Protein AF-A0AAQ0U312-F1 (afdb_monomer_lite)

Sequence (100 aa):
SIIDDGNAVLSVVDVDLLARSILELSIEHQFRYGSTLHVNDPAPRTVIDLLEHHARETNWTVPQSSIPRADAVKAAAQLGLDMHKIDMISLDHWFRSRLY

pLDDT: mean 90.85, std 7.68, range [46.84, 97.69]

Radius of gyration: 16.88 Å; chains: 1; bounding box: 44×30×43 Å

Foldseek 3Di:
DAEPLQQAWAFAADPVQVVVVVVVVVPDPDDDPPDDADAGDQDIDGRNVVVVVVCVVPVDDDDPDYDYLVVVQVVCVVVVHDPVVSCNRHHHHDDRHPPD

Structure (mmCIF, N/CA/C/O backbone):
data_AF-A0AAQ0U312-F1
#
_entry.id   AF-A0AAQ0U312-F1
#
loop_
_atom_site.group_PDB
_atom_site.id
_atom_site.type_symbol
_atom_site.label_atom_id
_atom_site.label_alt_id
_atom_site.label_comp_id
_atom_site.label_asym_id
_atom_site.label_entity_id
_atom_site.label_seq_id
_atom_site.pdbx_PDB_ins_code
_atom_site.Cartn_x
_atom_site.Cartn_y
_atom_site.Cartn_z
_atom_site.occupancy
_atom_site.B_iso_or_equiv
_atom_site.auth_seq_id
_atom_site.auth_comp_id
_atom_site.auth_asym_id
_atom_site.auth_atom_id
_atom_site.pdbx_PDB_model_num
ATOM 1 N N . SER A 1 1 ? 12.601 -2.503 -9.731 1.00 89.75 1 SER A N 1
ATOM 2 C CA . SER A 1 1 ? 11.884 -1.351 -10.298 1.00 89.75 1 SER A CA 1
ATOM 3 C C . SER A 1 1 ? 10.632 -1.094 -9.497 1.00 89.75 1 SER A C 1
ATOM 5 O O . SER A 1 1 ? 10.138 -2.029 -8.875 1.00 89.75 1 SER A O 1
ATOM 7 N N . ILE A 1 2 ? 10.152 0.140 -9.498 1.00 95.00 2 ILE A N 1
ATOM 8 C CA . ILE A 1 2 ? 8.878 0.542 -8.901 1.00 95.00 2 ILE A CA 1
ATOM 9 C C . ILE A 1 2 ? 7.777 0.362 -9.950 1.00 95.00 2 ILE A C 1
ATOM 11 O O . ILE A 1 2 ? 8.039 0.509 -11.139 1.00 95.00 2 ILE A O 1
ATOM 15 N N . ILE A 1 3 ? 6.573 -0.020 -9.533 1.00 96.31 3 ILE A N 1
ATOM 16 C CA . ILE A 1 3 ? 5.429 -0.161 -10.440 1.00 96.31 3 ILE A CA 1
ATOM 17 C C . ILE A 1 3 ? 4.768 1.205 -10.605 1.00 96.31 3 ILE A C 1
ATOM 19 O O . ILE A 1 3 ? 4.439 1.820 -9.595 1.00 96.31 3 ILE A O 1
ATOM 23 N N . ASP A 1 4 ? 4.570 1.654 -11.846 1.00 96.94 4 ASP A N 1
ATOM 24 C CA . ASP A 1 4 ? 3.886 2.911 -12.190 1.00 96.94 4 ASP A CA 1
ATOM 25 C C . ASP A 1 4 ? 4.361 4.106 -11.334 1.00 96.94 4 ASP A C 1
ATOM 27 O O . ASP A 1 4 ? 3.556 4.842 -10.765 1.00 96.94 4 ASP A O 1
ATOM 31 N N . ASP A 1 5 ? 5.683 4.239 -11.172 1.00 96.81 5 ASP A N 1
ATOM 32 C CA . ASP A 1 5 ? 6.371 5.253 -10.347 1.00 96.81 5 ASP A CA 1
ATOM 33 C C . ASP A 1 5 ? 5.983 5.266 -8.856 1.00 96.81 5 ASP A C 1
ATOM 35 O O . ASP A 1 5 ? 6.392 6.147 -8.109 1.00 96.81 5 ASP A O 1
ATOM 39 N N . GLY A 1 6 ? 5.237 4.264 -8.389 1.00 96.44 6 GLY A N 1
ATOM 40 C CA . GLY A 1 6 ? 4.772 4.174 -7.008 1.00 96.44 6 GLY A CA 1
ATOM 41 C C . GLY A 1 6 ? 3.593 5.100 -6.729 1.00 96.44 6 GLY A C 1
ATOM 42 O O . GLY A 1 6 ? 3.377 5.470 -5.579 1.00 96.44 6 GLY A O 1
ATOM 43 N N . ASN A 1 7 ? 2.831 5.457 -7.767 1.00 97.31 7 ASN A N 1
ATOM 44 C CA . ASN A 1 7 ? 1.720 6.407 -7.687 1.00 97.31 7 ASN A CA 1
ATOM 45 C C . ASN A 1 7 ? 0.485 5.882 -6.939 1.00 97.31 7 ASN A C 1
ATOM 47 O O . ASN A 1 7 ? -0.377 6.678 -6.574 1.00 97.31 7 ASN A O 1
ATOM 51 N N . ALA A 1 8 ? 0.382 4.567 -6.718 1.00 97.69 8 ALA A N 1
ATOM 52 C CA . ALA A 1 8 ? -0.739 3.974 -5.997 1.00 97.69 8 ALA A CA 1
ATOM 53 C C . ALA A 1 8 ? -0.845 4.548 -4.576 1.00 97.69 8 ALA A C 1
ATOM 55 O O . ALA A 1 8 ? 0.148 4.613 -3.845 1.00 97.69 8 ALA A O 1
ATOM 56 N N . VAL A 1 9 ? -2.053 4.949 -4.186 1.00 97.06 9 VAL A N 1
ATOM 57 C CA . VAL A 1 9 ? -2.341 5.600 -2.905 1.00 97.06 9 VAL A CA 1
ATOM 58 C C . VAL A 1 9 ? -2.826 4.574 -1.883 1.00 97.06 9 VAL A C 1
ATOM 60 O O . VAL A 1 9 ? -3.804 3.864 -2.117 1.00 97.06 9 VAL A O 1
ATOM 63 N N . LEU A 1 10 ? -2.170 4.525 -0.722 1.00 95.94 10 LEU A N 1
ATOM 64 C CA . LEU A 1 10 ? -2.422 3.552 0.337 1.00 95.94 10 LEU A CA 1
ATOM 65 C C . LEU A 1 10 ? -2.827 4.222 1.653 1.00 95.94 10 LEU A C 1
ATOM 67 O O . LEU A 1 10 ? -2.211 5.189 2.115 1.00 95.94 10 LEU A O 1
ATOM 71 N N . SER A 1 11 ? -3.828 3.638 2.307 1.00 94.62 11 SER A N 1
ATOM 72 C CA . SER A 1 11 ? -4.038 3.835 3.739 1.00 94.62 11 SER A CA 1
ATOM 73 C C . SER A 1 11 ? -2.986 3.051 4.516 1.00 94.62 11 SER A C 1
ATOM 75 O O . SER A 1 11 ? -2.805 1.853 4.314 1.00 94.62 11 SER A O 1
ATOM 77 N N . VAL A 1 12 ? -2.329 3.721 5.453 1.00 93.00 12 VAL A N 1
ATOM 78 C CA . VAL A 1 12 ? -1.368 3.114 6.378 1.00 93.00 12 VAL A CA 1
ATOM 79 C C . VAL A 1 12 ? -1.831 3.336 7.800 1.00 93.00 12 VAL A C 1
ATOM 81 O O . VAL A 1 12 ? -2.570 4.276 8.069 1.00 93.00 12 VAL A O 1
ATOM 84 N N . VAL A 1 13 ? -1.419 2.478 8.719 1.00 92.94 13 VAL A N 1
ATOM 85 C CA . VAL A 1 13 ? -1.749 2.621 10.133 1.00 92.94 13 VAL A CA 1
ATOM 86 C C . VAL A 1 13 ? -0.508 2.310 10.945 1.00 92.94 13 VAL A C 1
ATOM 88 O O . VAL A 1 13 ? 0.211 1.355 10.651 1.00 92.94 13 VAL A O 1
ATOM 91 N N . ASP A 1 14 ? -0.244 3.141 11.942 1.00 90.62 14 ASP A N 1
ATOM 92 C CA . ASP A 1 14 ? 0.746 2.819 12.955 1.00 90.62 14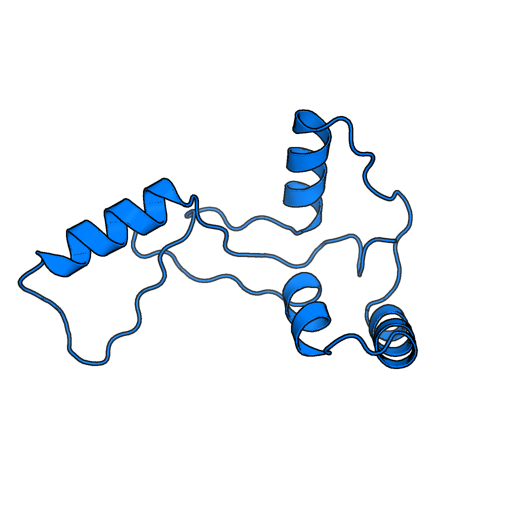 ASP A CA 1
ATOM 93 C C . ASP A 1 14 ? 0.228 1.676 13.846 1.00 90.62 14 ASP A C 1
ATOM 95 O O . ASP A 1 14 ? -0.964 1.602 14.158 1.00 90.62 14 ASP A O 1
ATOM 99 N N . VAL A 1 15 ? 1.110 0.758 14.243 1.00 92.31 15 VAL A N 1
ATOM 100 C CA . VAL A 1 15 ? 0.705 -0.437 15.001 1.00 92.31 15 VAL A CA 1
ATOM 101 C C . VAL A 1 15 ? 0.186 -0.065 16.393 1.00 92.31 15 VAL A C 1
ATOM 103 O O . VAL A 1 15 ? -0.781 -0.676 16.859 1.00 92.31 15 VAL A O 1
ATOM 106 N N . ASP A 1 16 ? 0.748 0.964 17.032 1.00 92.75 16 ASP A N 1
ATOM 107 C CA . ASP A 1 16 ? 0.279 1.429 18.338 1.00 92.75 16 ASP A CA 1
ATOM 108 C C . ASP A 1 16 ? -1.084 2.113 18.213 1.00 92.75 16 ASP A C 1
ATOM 110 O O . ASP A 1 16 ? -1.963 1.902 19.053 1.00 92.75 16 ASP A O 1
ATOM 114 N N . LEU A 1 17 ? -1.294 2.897 17.149 1.00 90.00 17 LEU A N 1
ATOM 115 C CA . LEU A 1 17 ? -2.602 3.480 16.841 1.00 90.00 17 LEU A CA 1
ATOM 116 C C . LEU A 1 17 ? -3.662 2.391 16.641 1.00 90.00 17 LEU A C 1
ATOM 118 O O . LEU A 1 17 ? -4.734 2.465 17.242 1.00 90.00 17 LEU A O 1
ATOM 122 N N . LEU A 1 18 ? -3.352 1.354 15.858 1.00 91.88 18 LEU A N 1
ATOM 123 C CA . LEU A 1 18 ? -4.255 0.223 15.653 1.00 91.88 18 LEU A CA 1
ATOM 124 C C . LEU A 1 18 ? -4.607 -0.463 16.982 1.00 91.88 18 LEU A C 1
ATOM 126 O O . LEU A 1 18 ? -5.782 -0.715 17.252 1.00 91.88 18 LEU A O 1
ATOM 130 N N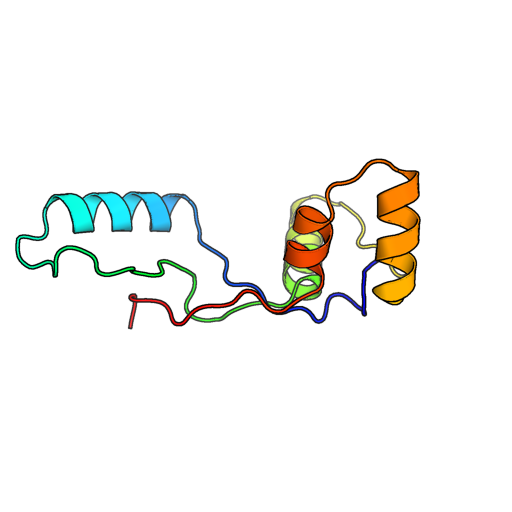 . ALA A 1 19 ? -3.610 -0.728 17.831 1.00 93.19 19 ALA A N 1
ATOM 131 C CA . ALA A 1 19 ? -3.822 -1.355 19.133 1.00 93.19 19 ALA A CA 1
ATOM 132 C C . ALA A 1 19 ? -4.721 -0.505 20.049 1.00 93.19 19 ALA A C 1
ATOM 134 O O . ALA A 1 19 ? -5.639 -1.034 20.681 1.00 93.19 19 ALA A O 1
ATOM 135 N N . ARG A 1 20 ? -4.503 0.816 20.086 1.00 91.62 20 ARG A N 1
ATOM 136 C CA . ARG A 1 20 ? -5.338 1.752 20.856 1.00 91.62 20 ARG A CA 1
ATOM 137 C C . ARG A 1 20 ? -6.773 1.781 20.346 1.00 91.62 20 ARG A C 1
ATOM 139 O O . ARG A 1 20 ? -7.690 1.662 21.151 1.00 91.62 20 ARG A O 1
ATOM 146 N N . SER A 1 21 ? -6.978 1.848 19.032 1.00 89.56 21 SER A N 1
ATOM 147 C CA . SER A 1 21 ? -8.325 1.839 18.455 1.00 89.56 21 SER A CA 1
ATOM 148 C C . SER A 1 21 ? -9.069 0.526 18.717 1.00 89.56 21 SER A C 1
ATOM 150 O O . SER A 1 21 ? -10.269 0.551 18.972 1.00 89.56 21 SER A O 1
ATOM 152 N N . ILE A 1 22 ? -8.381 -0.623 18.711 1.00 90.00 22 ILE A N 1
ATOM 153 C CA . ILE A 1 22 ? -8.981 -1.910 19.104 1.00 90.00 22 ILE A CA 1
ATOM 154 C C . ILE A 1 22 ? -9.418 -1.881 20.575 1.00 90.00 22 ILE A C 1
ATOM 156 O O . ILE A 1 22 ? -10.522 -2.326 20.895 1.00 90.00 22 ILE A O 1
ATOM 160 N N . LEU A 1 23 ? -8.579 -1.346 21.468 1.00 91.56 23 LEU A N 1
ATOM 161 C CA . LEU A 1 23 ? -8.916 -1.212 22.885 1.00 91.56 23 LEU A CA 1
ATOM 162 C C . LEU A 1 23 ? -10.135 -0.303 23.086 1.00 91.56 23 LEU A C 1
ATOM 164 O O . LEU A 1 23 ? -11.078 -0.706 23.763 1.00 91.56 23 LEU A O 1
ATOM 168 N N . GLU A 1 24 ? -10.144 0.880 22.474 1.00 88.31 24 GLU A N 1
ATOM 169 C CA . GLU A 1 24 ? -11.271 1.822 22.525 1.00 88.31 24 GLU A CA 1
ATOM 170 C C . GLU A 1 24 ? -12.570 1.172 22.031 1.00 88.31 24 GLU A C 1
ATOM 172 O O . GLU A 1 24 ? -13.593 1.237 22.711 1.00 88.31 24 GLU A O 1
ATOM 177 N N . LEU A 1 25 ? -12.514 0.452 20.906 1.00 86.19 25 LEU A N 1
ATOM 178 C CA . LEU A 1 25 ? -13.656 -0.288 20.365 1.00 86.19 25 LEU A CA 1
ATOM 179 C C . LEU A 1 25 ? -14.168 -1.380 21.305 1.00 86.19 25 LEU A C 1
ATOM 181 O O . LEU A 1 25 ? -15.369 -1.635 21.352 1.00 86.19 25 LEU A O 1
ATOM 185 N N . SER A 1 26 ? -13.277 -2.037 22.048 1.00 88.06 26 SER A N 1
ATOM 186 C CA . SER A 1 26 ? -13.661 -3.124 22.955 1.00 88.06 26 SER A CA 1
ATOM 187 C C . SER A 1 26 ? -14.463 -2.650 24.172 1.00 88.06 26 SER A C 1
ATOM 189 O O . SER A 1 26 ? -15.201 -3.441 24.761 1.00 88.06 26 SER A O 1
ATOM 191 N N . ILE A 1 27 ? -14.338 -1.369 24.538 1.00 89.44 27 ILE A N 1
ATOM 192 C CA . ILE A 1 27 ? -15.037 -0.758 25.678 1.00 89.44 27 ILE A CA 1
ATOM 193 C C . ILE A 1 27 ? -16.180 0.173 25.252 1.00 89.44 27 ILE A C 1
ATOM 195 O O . ILE A 1 27 ? -16.984 0.583 26.089 1.00 89.44 27 ILE A O 1
ATOM 199 N N . GLU A 1 28 ? -16.281 0.506 23.964 1.00 82.62 28 GLU A N 1
ATOM 200 C CA . GLU A 1 28 ? -17.332 1.365 23.426 1.00 82.62 28 GLU A CA 1
ATOM 201 C C . GLU A 1 28 ? -18.694 0.645 23.469 1.00 82.62 28 GLU A C 1
ATOM 203 O O . GLU A 1 28 ? -18.918 -0.383 22.834 1.00 82.62 28 GLU A O 1
ATOM 208 N N . HIS A 1 29 ? -19.644 1.188 24.234 1.00 68.38 29 HIS A N 1
ATOM 209 C CA . HIS A 1 29 ? -20.965 0.570 24.421 1.00 68.38 29 HIS A CA 1
ATOM 210 C C . HIS A 1 29 ? -21.959 0.855 23.286 1.00 68.38 29 HIS A C 1
ATOM 212 O O . HIS A 1 29 ? -23.056 0.295 23.273 1.00 68.38 29 HIS A O 1
ATOM 218 N N . GLN A 1 30 ? -21.603 1.724 22.337 1.00 74.50 30 GLN A N 1
ATOM 219 C CA . GLN A 1 30 ? -22.455 2.108 21.215 1.00 74.50 30 GLN A CA 1
ATOM 220 C C . GLN A 1 30 ? -21.775 1.762 19.894 1.00 74.50 30 GLN A C 1
ATOM 222 O O . GLN A 1 30 ? -21.069 2.574 19.308 1.00 74.50 30 GLN A O 1
ATOM 227 N N . PHE A 1 31 ? -22.030 0.554 19.398 1.00 74.69 31 PHE A N 1
ATOM 228 C CA . PHE A 1 31 ? -21.606 0.146 18.065 1.00 74.69 31 PHE A CA 1
ATOM 229 C C . PHE A 1 31 ? -22.781 -0.414 17.271 1.00 74.69 31 PHE A C 1
ATOM 231 O O . PHE A 1 31 ? -23.706 -1.034 17.803 1.00 74.69 31 PHE A O 1
ATOM 238 N N . ARG A 1 32 ? -22.745 -0.194 15.957 1.00 79.25 32 ARG A N 1
ATOM 239 C CA . ARG A 1 32 ? -23.710 -0.783 15.036 1.00 79.25 32 ARG A CA 1
ATOM 240 C C . ARG A 1 32 ? -23.204 -2.162 14.628 1.00 79.25 32 ARG A C 1
ATOM 242 O O . ARG A 1 32 ? -22.240 -2.272 13.880 1.00 79.25 32 ARG A O 1
ATOM 249 N N . TYR A 1 33 ? -23.860 -3.221 15.097 1.00 79.19 33 TYR A N 1
ATOM 250 C CA . TYR A 1 33 ? -23.527 -4.585 14.676 1.00 79.19 33 TYR A CA 1
ATOM 251 C C . TYR A 1 33 ? -23.492 -4.699 13.145 1.00 79.19 33 TYR A C 1
ATOM 253 O O . TYR A 1 33 ? -24.394 -4.225 12.452 1.00 79.19 33 TYR A O 1
ATOM 261 N N . GLY A 1 34 ? -22.428 -5.319 12.633 1.00 83.06 34 GLY A N 1
ATOM 262 C CA . GLY A 1 34 ? -22.196 -5.488 11.199 1.00 83.06 34 GLY A CA 1
ATOM 263 C C . GLY A 1 34 ? -21.611 -4.269 10.475 1.00 83.06 34 GLY A C 1
ATOM 264 O O . GLY A 1 34 ? -21.466 -4.330 9.259 1.00 83.06 34 GLY A O 1
ATOM 265 N N . SER A 1 35 ? -21.269 -3.172 11.164 1.00 84.94 35 SER A N 1
ATOM 266 C CA . SER A 1 35 ? -20.551 -2.059 10.528 1.00 84.94 35 SER A CA 1
ATOM 267 C C . SER A 1 35 ? -19.061 -2.354 10.367 1.00 84.94 35 SER A C 1
ATOM 269 O O . SER A 1 35 ? -18.430 -2.877 11.285 1.00 84.94 35 SER A O 1
ATOM 271 N N . THR A 1 36 ? -18.486 -1.928 9.245 1.00 86.56 36 THR A N 1
ATOM 272 C CA . THR A 1 36 ? -17.035 -1.893 9.031 1.00 86.56 36 THR A CA 1
ATOM 273 C C . THR A 1 36 ? -16.498 -0.517 9.401 1.00 86.56 36 THR A C 1
ATOM 275 O O . THR A 1 36 ? -17.086 0.501 9.039 1.00 86.56 36 THR A O 1
ATOM 278 N N . LEU A 1 37 ? -15.373 -0.493 10.113 1.00 86.44 37 LEU A N 1
ATOM 279 C CA . LEU A 1 37 ? -14.660 0.723 10.481 1.00 86.44 37 LEU A CA 1
ATOM 280 C C . LEU A 1 37 ? -13.238 0.647 9.934 1.00 86.44 37 LEU A C 1
ATOM 282 O O . LEU A 1 37 ? -12.570 -0.374 10.092 1.00 86.44 37 LEU A O 1
ATOM 286 N N . HIS A 1 38 ? -12.782 1.732 9.316 1.00 89.81 38 HIS A N 1
ATOM 287 C CA . HIS A 1 38 ? -11.415 1.856 8.827 1.00 89.81 38 HIS A CA 1
ATOM 288 C C . HIS A 1 38 ? -10.593 2.680 9.820 1.00 89.81 38 HIS A C 1
ATOM 290 O O . HIS A 1 38 ? -10.930 3.826 10.125 1.00 89.81 38 HIS A O 1
ATOM 296 N N . VAL A 1 39 ? -9.534 2.064 10.344 1.00 90.69 39 VAL A N 1
ATOM 297 C CA . VAL A 1 39 ? -8.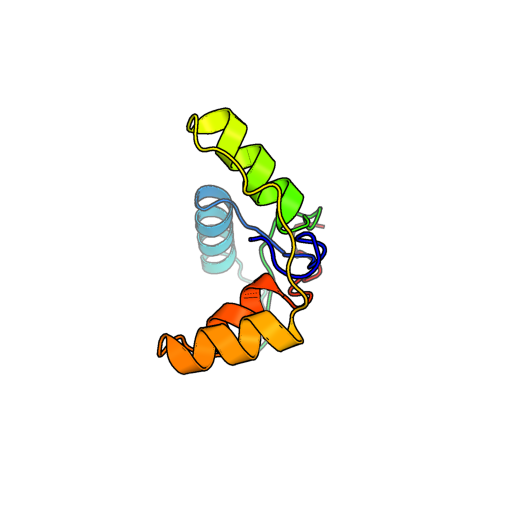545 2.707 11.212 1.00 90.69 39 VAL A CA 1
ATOM 298 C C . VAL A 1 39 ? -7.261 2.847 10.407 1.00 90.69 39 VAL A C 1
ATOM 300 O O . VAL A 1 39 ? -6.608 1.855 10.091 1.00 90.69 39 VAL A O 1
ATOM 303 N N . ASN A 1 40 ? -6.929 4.081 10.049 1.00 91.88 40 ASN A N 1
ATOM 304 C CA . ASN A 1 40 ? -5.733 4.433 9.295 1.00 91.88 40 ASN A CA 1
ATOM 305 C C . ASN A 1 40 ? -5.342 5.890 9.555 1.00 91.88 40 ASN A C 1
ATOM 307 O O . ASN A 1 40 ? -6.159 6.682 10.031 1.00 91.88 40 ASN A O 1
ATOM 311 N N . ASP A 1 41 ? -4.108 6.241 9.209 1.00 89.12 41 ASP A N 1
ATOM 312 C CA . ASP A 1 41 ? -3.645 7.620 9.101 1.00 89.12 41 ASP A CA 1
ATOM 313 C C . ASP A 1 41 ? -4.629 8.419 8.220 1.00 89.12 41 ASP A C 1
ATOM 315 O O . ASP A 1 41 ? -5.062 7.909 7.174 1.00 89.12 41 ASP A O 1
ATOM 319 N N . PRO A 1 42 ? -5.052 9.624 8.649 1.00 85.19 42 PRO A N 1
ATOM 320 C CA . PRO A 1 42 ? -5.992 10.453 7.899 1.00 85.19 42 PRO A CA 1
ATOM 321 C C . PRO A 1 42 ? -5.470 10.893 6.529 1.00 85.19 42 PRO A C 1
ATOM 323 O O . PRO A 1 42 ? -6.279 11.122 5.629 1.00 85.19 42 PRO A O 1
ATOM 326 N N . ALA A 1 43 ? -4.154 11.026 6.368 1.00 90.00 43 ALA A N 1
ATOM 327 C CA . ALA A 1 43 ? -3.531 11.386 5.108 1.00 90.00 43 ALA A CA 1
ATOM 328 C C . ALA A 1 43 ? -3.017 10.107 4.428 1.00 90.00 43 ALA A C 1
ATOM 330 O O . ALA A 1 43 ? -1.986 9.563 4.838 1.00 90.00 43 ALA A O 1
ATOM 331 N N . PRO A 1 44 ? -3.711 9.589 3.397 1.00 92.44 44 PRO A N 1
ATOM 332 C CA . PRO A 1 44 ? -3.182 8.461 2.651 1.00 92.44 44 PRO A CA 1
ATOM 333 C C . PRO A 1 44 ? -1.897 8.880 1.926 1.00 92.44 44 PRO A C 1
ATOM 335 O O . PRO A 1 44 ? -1.713 10.048 1.576 1.00 92.44 44 PRO A O 1
ATOM 338 N N . ARG A 1 45 ? -0.997 7.921 1.720 1.00 95.12 45 ARG A N 1
ATOM 339 C CA . ARG A 1 45 ? 0.337 8.159 1.153 1.00 95.12 45 ARG A CA 1
ATOM 340 C C . ARG A 1 45 ? 0.532 7.333 -0.103 1.00 95.12 45 ARG A C 1
ATOM 342 O O . ARG A 1 45 ? -0.029 6.245 -0.211 1.00 95.12 45 ARG A O 1
ATOM 349 N N . THR A 1 46 ? 1.328 7.829 -1.041 1.00 97.12 46 THR A N 1
ATOM 350 C CA . THR A 1 46 ? 1.698 7.028 -2.211 1.00 97.12 46 THR A CA 1
ATOM 351 C C . THR A 1 46 ? 2.699 5.938 -1.823 1.00 97.12 46 THR A C 1
ATOM 353 O O . THR A 1 46 ? 3.390 6.041 -0.804 1.00 97.12 46 THR A O 1
ATOM 356 N N . VAL A 1 47 ? 2.816 4.883 -2.630 1.00 96.44 47 VAL A N 1
ATOM 357 C CA . VAL A 1 47 ? 3.847 3.851 -2.431 1.00 96.44 47 VAL A CA 1
ATOM 358 C C . VAL A 1 47 ? 5.248 4.464 -2.459 1.00 96.44 47 VAL A C 1
ATOM 360 O O . VAL A 1 47 ? 6.085 4.083 -1.639 1.00 96.44 47 VAL A O 1
ATOM 363 N N . ILE A 1 48 ? 5.511 5.426 -3.350 1.00 96.75 48 ILE A N 1
ATOM 364 C CA . ILE A 1 48 ? 6.822 6.082 -3.415 1.00 96.75 48 ILE A CA 1
ATOM 365 C C . ILE A 1 48 ? 7.135 6.863 -2.132 1.00 96.75 48 ILE A C 1
ATOM 367 O O . ILE A 1 48 ? 8.221 6.678 -1.582 1.00 96.75 48 ILE A O 1
ATOM 371 N N . ASP A 1 49 ? 6.173 7.606 -1.573 1.00 95.69 49 ASP A N 1
ATOM 372 C CA . ASP A 1 49 ? 6.364 8.327 -0.305 1.00 95.69 49 ASP A CA 1
ATOM 373 C C . ASP A 1 49 ? 6.758 7.373 0.835 1.00 95.69 49 ASP A C 1
ATOM 375 O O . ASP A 1 49 ? 7.621 7.684 1.664 1.00 95.69 49 ASP A O 1
ATOM 379 N N . LEU A 1 50 ? 6.125 6.194 0.888 1.00 94.31 50 LEU A N 1
ATOM 380 C CA . LEU A 1 50 ? 6.410 5.172 1.898 1.00 94.31 50 LEU A CA 1
ATOM 381 C C . LEU A 1 50 ? 7.821 4.594 1.736 1.00 94.31 50 LEU A C 1
ATOM 383 O O . LEU A 1 50 ? 8.540 4.437 2.726 1.00 94.31 50 LEU A O 1
ATOM 387 N N . LEU A 1 51 ? 8.236 4.307 0.500 1.00 94.88 51 LEU A N 1
ATOM 388 C CA . LEU A 1 51 ? 9.572 3.790 0.201 1.00 94.88 51 LEU A CA 1
ATOM 389 C C . LEU A 1 51 ? 10.667 4.820 0.509 1.00 94.88 51 LEU A C 1
ATOM 391 O O . LEU A 1 51 ? 11.683 4.468 1.106 1.00 94.88 51 LEU A O 1
ATOM 395 N N . GLU A 1 52 ? 10.461 6.087 0.151 1.00 95.00 52 GLU A N 1
ATOM 396 C CA . GLU A 1 52 ? 11.398 7.178 0.442 1.00 95.00 52 GLU A CA 1
ATOM 397 C C . GLU A 1 52 ? 11.507 7.473 1.938 1.00 95.00 52 GLU A C 1
ATOM 399 O O . GLU A 1 52 ? 12.591 7.760 2.455 1.00 95.00 52 GLU A O 1
ATOM 404 N N . HIS A 1 53 ? 10.393 7.395 2.666 1.00 93.25 53 HIS A N 1
ATOM 405 C CA . HIS A 1 53 ? 10.406 7.483 4.119 1.00 93.25 53 HIS A CA 1
ATOM 406 C C . HIS A 1 53 ? 11.228 6.344 4.735 1.00 93.25 53 HIS A C 1
ATOM 408 O O . HIS A 1 53 ? 12.148 6.618 5.502 1.00 93.25 53 HIS A O 1
ATOM 414 N N . HIS A 1 54 ? 10.987 5.098 4.321 1.00 93.00 54 HIS A N 1
ATOM 415 C CA . HIS A 1 54 ? 11.735 3.942 4.815 1.00 93.00 54 HIS A CA 1
ATOM 416 C C . HIS A 1 54 ? 13.235 4.008 4.484 1.00 93.00 54 HIS A C 1
ATOM 418 O O . HIS A 1 54 ? 14.079 3.690 5.323 1.00 93.00 54 HIS A O 1
ATOM 424 N N . ALA A 1 55 ? 13.590 4.450 3.276 1.00 95.19 55 ALA A N 1
ATOM 425 C CA . ALA A 1 55 ? 14.978 4.610 2.847 1.00 95.19 55 ALA A CA 1
ATOM 426 C C . ALA A 1 55 ? 15.762 5.590 3.733 1.00 95.19 55 ALA A C 1
ATOM 428 O O . ALA A 1 55 ? 16.908 5.314 4.095 1.00 95.19 55 ALA A O 1
ATOM 429 N N . ARG A 1 56 ? 15.128 6.699 4.143 1.00 94.56 56 ARG A N 1
ATOM 430 C CA . ARG A 1 56 ? 15.724 7.682 5.065 1.00 94.56 56 ARG A CA 1
ATOM 431 C C . ARG A 1 56 ? 16.030 7.102 6.447 1.00 94.56 56 ARG A C 1
ATOM 433 O O . ARG A 1 56 ? 16.943 7.589 7.106 1.00 94.56 56 ARG A O 1
ATOM 440 N N . GLU A 1 57 ? 15.295 6.080 6.875 1.00 94.38 57 GLU A N 1
ATOM 441 C CA . GLU A 1 57 ? 15.439 5.472 8.203 1.00 94.38 57 GLU A CA 1
ATOM 442 C C . GLU A 1 57 ? 16.386 4.267 8.228 1.00 94.38 57 GLU A C 1
ATOM 444 O O . GLU A 1 57 ? 16.921 3.924 9.281 1.00 94.38 57 GLU A O 1
ATOM 449 N N . THR A 1 58 ? 16.608 3.612 7.085 1.00 92.56 58 THR A N 1
ATOM 450 C CA . THR A 1 58 ? 17.250 2.284 7.039 1.00 92.56 58 THR A CA 1
ATOM 451 C C . THR A 1 58 ? 18.522 2.205 6.201 1.00 92.56 58 THR A C 1
ATOM 453 O O . THR A 1 58 ? 19.106 1.128 6.087 1.00 92.56 58 THR A O 1
ATOM 456 N N . ASN A 1 59 ? 18.973 3.316 5.605 1.00 89.50 59 ASN A N 1
ATOM 457 C CA . ASN A 1 59 ? 20.048 3.350 4.598 1.00 89.50 59 ASN A CA 1
ATOM 458 C C . ASN A 1 59 ? 19.786 2.447 3.373 1.00 89.50 59 ASN A C 1
ATOM 460 O O . ASN A 1 59 ? 20.692 2.192 2.575 1.00 89.50 59 ASN A O 1
ATOM 464 N N . TRP A 1 60 ? 18.557 1.957 3.202 1.00 94.62 60 TRP A N 1
ATOM 465 C CA . TRP A 1 60 ? 18.147 1.241 2.005 1.00 94.62 60 TRP A CA 1
ATOM 466 C C . TRP A 1 60 ? 17.986 2.218 0.834 1.00 94.62 60 TRP A C 1
ATOM 468 O O . TRP A 1 60 ? 17.584 3.363 1.013 1.00 94.62 60 TRP A O 1
ATOM 478 N N . THR A 1 61 ? 18.309 1.778 -0.382 1.00 93.81 61 THR A N 1
ATOM 479 C CA . THR A 1 61 ? 18.204 2.619 -1.583 1.00 93.81 61 THR A CA 1
ATOM 480 C C . THR A 1 61 ? 16.920 2.317 -2.342 1.00 93.81 61 THR A C 1
ATOM 482 O O . THR A 1 61 ? 16.705 1.184 -2.775 1.00 93.81 61 THR A O 1
ATOM 485 N N . VAL A 1 62 ? 16.109 3.351 -2.571 1.00 93.56 62 VAL A N 1
ATOM 486 C CA . VAL A 1 62 ? 14.898 3.255 -3.393 1.00 93.56 62 VAL A CA 1
ATOM 487 C C . VAL A 1 62 ? 15.275 2.991 -4.861 1.00 93.56 62 VAL A C 1
ATOM 489 O O . VAL 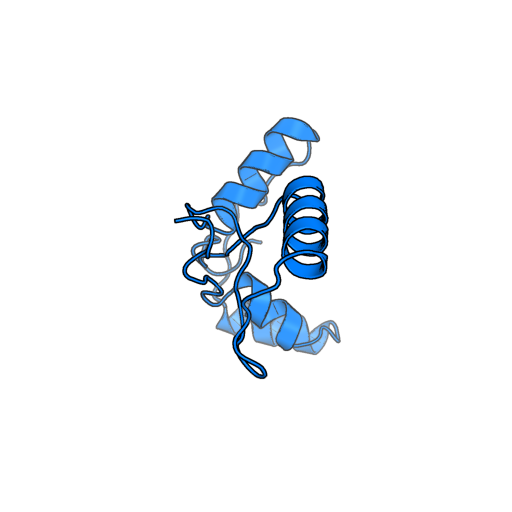A 1 62 ? 16.101 3.727 -5.418 1.00 93.56 62 VAL A O 1
ATOM 492 N N . PRO A 1 63 ? 14.683 1.977 -5.526 1.00 93.31 63 PRO A N 1
ATOM 493 C CA . PRO A 1 63 ? 14.897 1.743 -6.948 1.00 93.31 63 PRO A CA 1
ATOM 494 C C . PRO A 1 63 ? 14.529 2.973 -7.785 1.00 93.31 63 PRO A C 1
ATOM 496 O O . PRO A 1 63 ? 13.428 3.489 -7.676 1.00 93.31 63 PRO A O 1
ATOM 499 N N . GLN A 1 64 ? 15.434 3.404 -8.664 1.00 91.25 64 GLN A N 1
ATOM 500 C CA . GLN A 1 64 ? 15.243 4.597 -9.505 1.00 91.25 64 GLN A CA 1
ATOM 501 C C . GLN A 1 64 ? 14.516 4.309 -10.828 1.00 91.25 64 GLN A C 1
ATOM 503 O O . GLN A 1 64 ? 14.191 5.222 -11.576 1.00 91.25 64 GLN A O 1
ATOM 508 N N . SER A 1 65 ? 14.315 3.032 -11.162 1.00 95.81 65 SER A N 1
ATOM 509 C CA . SER A 1 65 ? 13.641 2.623 -12.392 1.00 95.81 65 SER A CA 1
ATOM 510 C C . SER A 1 65 ? 12.191 2.255 -12.133 1.00 95.81 65 SER A C 1
ATOM 512 O O . SER A 1 65 ? 11.871 1.621 -11.124 1.00 95.81 65 SER A O 1
ATOM 514 N N . SER A 1 66 ? 11.345 2.580 -13.101 1.00 96.56 66 SER A N 1
ATOM 515 C CA . SER A 1 66 ? 9.915 2.306 -13.094 1.00 96.56 66 SER A CA 1
ATOM 516 C C . SER A 1 66 ? 9.548 1.277 -14.158 1.00 96.56 66 SER A C 1
ATOM 518 O O . SER A 1 66 ? 10.226 1.172 -15.183 1.00 96.56 66 SER A O 1
ATOM 520 N N . ILE A 1 67 ? 8.511 0.486 -13.900 1.00 97.06 67 ILE A N 1
ATOM 521 C CA . ILE A 1 67 ? 7.934 -0.466 -14.849 1.00 97.06 67 ILE A CA 1
ATOM 522 C C . ILE A 1 67 ? 6.413 -0.295 -14.906 1.00 97.06 67 ILE A C 1
ATOM 524 O O . ILE A 1 67 ? 5.792 -0.099 -13.859 1.00 97.06 67 ILE A O 1
ATOM 528 N N . PRO A 1 68 ? 5.790 -0.442 -16.088 1.00 97.38 68 PRO A N 1
ATOM 529 C CA . PRO A 1 68 ? 4.339 -0.471 -16.189 1.00 97.38 68 PRO A CA 1
ATOM 530 C C . PRO A 1 68 ? 3.749 -1.644 -15.401 1.00 97.38 68 PRO A C 1
ATOM 532 O O . PRO A 1 68 ? 4.272 -2.766 -15.466 1.00 97.38 68 PRO A O 1
ATOM 535 N N . ARG A 1 69 ? 2.600 -1.448 -14.744 1.00 95.88 69 ARG A N 1
ATOM 536 C CA . ARG A 1 69 ? 1.886 -2.534 -14.042 1.00 95.88 69 ARG A CA 1
ATOM 537 C C . ARG A 1 69 ? 1.648 -3.763 -14.916 1.00 95.88 69 ARG A C 1
ATOM 539 O O . ARG A 1 69 ? 1.792 -4.884 -14.438 1.00 95.88 69 ARG A O 1
ATOM 546 N N . ALA A 1 70 ? 1.327 -3.583 -16.197 1.00 96.00 70 ALA A N 1
ATOM 547 C CA . ALA A 1 70 ? 1.114 -4.700 -17.121 1.00 96.00 70 ALA A CA 1
ATOM 548 C C . ALA A 1 70 ? 2.338 -5.630 -17.226 1.00 96.00 70 ALA A C 1
ATOM 550 O O . ALA A 1 70 ? 2.185 -6.846 -17.353 1.00 96.00 70 ALA A O 1
ATOM 551 N N . ASP A 1 71 ? 3.545 -5.075 -17.141 1.00 96.56 71 ASP A N 1
ATOM 552 C CA . ASP A 1 71 ? 4.782 -5.849 -17.190 1.00 96.56 71 ASP A CA 1
ATOM 553 C C . ASP A 1 71 ? 5.151 -6.405 -15.814 1.00 96.56 71 ASP A C 1
ATOM 555 O O . ASP A 1 71 ? 5.594 -7.552 -15.721 1.00 96.56 71 ASP A O 1
ATOM 559 N N . ALA A 1 72 ? 4.860 -5.665 -14.740 1.00 94.81 72 ALA A N 1
ATOM 560 C CA . ALA A 1 72 ? 4.978 -6.170 -13.374 1.00 94.81 72 ALA A CA 1
ATOM 561 C C . ALA A 1 72 ? 4.115 -7.424 -13.142 1.00 94.81 72 ALA A C 1
ATOM 563 O O . ALA A 1 72 ? 4.582 -8.390 -12.546 1.00 94.81 72 ALA A O 1
ATOM 564 N N . VAL A 1 73 ? 2.889 -7.452 -13.675 1.00 95.25 73 VAL A N 1
ATOM 565 C CA . VAL A 1 73 ? 1.976 -8.606 -13.604 1.00 95.25 73 VAL A CA 1
ATOM 566 C C . VAL A 1 73 ? 2.538 -9.827 -14.339 1.00 95.25 73 VAL A C 1
ATOM 568 O O . VAL A 1 73 ? 2.521 -10.935 -13.803 1.00 95.25 73 VAL A O 1
ATOM 571 N N . LYS A 1 74 ? 3.084 -9.643 -15.548 1.00 94.88 74 LYS A N 1
ATOM 572 C CA . LYS A 1 74 ? 3.727 -10.740 -16.297 1.00 94.88 74 LYS A CA 1
ATOM 573 C C . LYS A 1 74 ? 4.929 -11.300 -15.535 1.00 94.88 74 LYS A C 1
ATOM 575 O O . LYS A 1 74 ? 5.077 -12.517 -15.442 1.00 94.88 74 LYS A O 1
ATOM 580 N N . ALA A 1 75 ? 5.766 -10.420 -14.983 1.00 93.06 75 ALA A N 1
ATOM 581 C CA . ALA A 1 75 ? 6.923 -10.814 -14.187 1.00 93.06 75 ALA A CA 1
ATOM 582 C C . ALA A 1 75 ? 6.502 -11.549 -12.903 1.00 93.06 75 ALA A C 1
ATOM 584 O O . ALA A 1 75 ? 7.072 -12.586 -12.573 1.00 93.06 75 ALA A O 1
ATOM 585 N N . ALA A 1 76 ? 5.463 -11.071 -12.214 1.00 93.38 76 ALA A N 1
ATOM 586 C CA . ALA A 1 76 ? 4.931 -11.698 -11.008 1.00 93.38 76 ALA A CA 1
ATOM 587 C C . ALA A 1 76 ? 4.473 -13.142 -11.257 1.00 93.38 76 ALA A C 1
ATOM 589 O O . ALA A 1 76 ? 4.837 -14.036 -10.493 1.00 93.38 76 ALA A O 1
ATOM 590 N N . ALA A 1 77 ? 3.764 -13.385 -12.363 1.00 92.69 77 ALA A N 1
ATOM 591 C CA . ALA A 1 77 ? 3.331 -14.726 -12.749 1.00 92.69 77 ALA A CA 1
ATOM 592 C C . ALA A 1 77 ? 4.516 -15.686 -12.976 1.00 92.69 77 ALA A C 1
ATOM 594 O O . ALA A 1 77 ? 4.473 -16.835 -12.542 1.00 92.69 77 ALA A O 1
ATOM 595 N N . GLN A 1 78 ? 5.597 -15.212 -13.606 1.00 93.88 78 GLN A N 1
ATOM 596 C CA . GLN A 1 78 ? 6.815 -16.007 -13.825 1.00 93.88 78 GLN A CA 1
ATOM 597 C C . GLN A 1 78 ? 7.554 -16.330 -12.519 1.00 93.88 78 GLN A C 1
ATOM 599 O O . GLN A 1 78 ? 8.197 -17.371 -12.414 1.00 93.88 78 GLN A O 1
ATOM 604 N N . LEU A 1 79 ? 7.447 -15.448 -11.525 1.00 93.19 79 LEU A N 1
ATOM 605 C CA . LEU A 1 79 ? 8.060 -15.599 -10.205 1.00 93.19 79 LEU A CA 1
ATOM 606 C C . LEU A 1 79 ? 7.180 -16.379 -9.212 1.00 93.19 79 LEU A C 1
ATOM 608 O O . LEU A 1 79 ? 7.574 -16.548 -8.060 1.00 93.19 79 LEU A O 1
ATOM 612 N N . GLY A 1 80 ? 5.991 -16.835 -9.625 1.00 93.69 80 GLY A N 1
ATOM 613 C CA . GLY A 1 80 ? 5.035 -17.500 -8.736 1.00 93.69 80 GLY A CA 1
ATOM 614 C C . GLY A 1 80 ? 4.491 -16.583 -7.633 1.00 93.69 80 GLY A C 1
ATOM 615 O O . GLY A 1 80 ? 4.105 -17.063 -6.567 1.00 93.69 80 GLY A O 1
ATOM 616 N N . LEU A 1 81 ? 4.498 -15.266 -7.858 1.00 92.44 81 LEU A N 1
ATOM 617 C CA . LEU A 1 81 ? 3.957 -14.290 -6.919 1.00 92.44 81 LEU A CA 1
ATOM 618 C C . LEU A 1 81 ? 2.435 -14.217 -7.038 1.00 92.44 81 LEU A C 1
ATOM 620 O O . LEU A 1 81 ? 1.869 -14.263 -8.128 1.00 92.44 81 LEU A O 1
ATOM 624 N N . ASP A 1 82 ? 1.785 -14.058 -5.889 1.00 92.19 82 ASP A N 1
ATOM 625 C CA . ASP 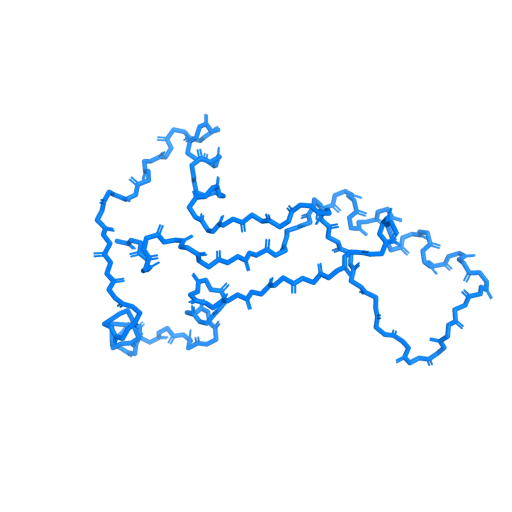A 1 82 ? 0.345 -13.850 -5.811 1.00 92.19 82 ASP A CA 1
ATOM 626 C C . ASP A 1 82 ? -0.035 -12.494 -6.422 1.00 92.19 82 ASP A C 1
ATOM 628 O O . ASP A 1 82 ? 0.495 -11.449 -6.031 1.00 92.19 82 ASP A O 1
ATOM 632 N N . MET A 1 83 ? -0.988 -12.524 -7.352 1.00 92.31 83 MET A N 1
ATOM 633 C CA . MET A 1 83 ? -1.562 -11.341 -7.987 1.00 92.31 83 MET A CA 1
ATOM 634 C C . MET A 1 83 ? -2.114 -10.347 -6.974 1.00 92.31 83 MET A C 1
ATOM 636 O O . MET A 1 83 ? -1.934 -9.144 -7.148 1.00 92.31 83 MET A O 1
ATOM 640 N N . HIS A 1 84 ? -2.693 -10.835 -5.876 1.00 92.06 84 HIS A N 1
ATOM 641 C CA . HIS A 1 84 ? -3.202 -9.972 -4.820 1.00 92.06 84 HIS A CA 1
ATOM 642 C C . HIS A 1 84 ? -2.104 -9.069 -4.235 1.00 92.06 84 HIS A C 1
ATOM 644 O O . HIS A 1 84 ? -2.344 -7.896 -3.964 1.00 92.06 84 HIS A O 1
ATOM 650 N N . LYS A 1 85 ? -0.863 -9.563 -4.113 1.00 89.94 85 LYS A N 1
ATOM 651 C CA . LYS A 1 85 ? 0.265 -8.758 -3.613 1.00 89.94 85 LYS A CA 1
ATOM 652 C C . LYS A 1 85 ? 0.660 -7.648 -4.580 1.00 89.94 85 LYS A C 1
ATOM 654 O O . LYS A 1 85 ? 1.064 -6.583 -4.132 1.00 89.94 85 LYS A O 1
ATOM 659 N N . ILE A 1 86 ? 0.549 -7.897 -5.885 1.00 94.31 86 ILE A N 1
ATOM 660 C CA . ILE A 1 86 ? 0.784 -6.872 -6.906 1.00 94.31 86 ILE A CA 1
ATOM 661 C C . ILE A 1 86 ? -0.324 -5.828 -6.848 1.00 94.31 86 ILE A C 1
ATOM 663 O O . ILE A 1 86 ? -0.038 -4.633 -6.852 1.00 94.31 86 ILE A O 1
ATOM 667 N N . ASP A 1 87 ? -1.577 -6.262 -6.735 1.00 94.62 87 ASP A N 1
ATOM 668 C CA . ASP A 1 87 ? -2.723 -5.360 -6.636 1.00 94.62 87 ASP A CA 1
ATOM 669 C C . ASP A 1 87 ? -2.612 -4.436 -5.425 1.00 94.62 87 ASP A C 1
ATOM 671 O O . ASP A 1 87 ? -2.874 -3.244 -5.559 1.00 94.62 87 ASP A O 1
ATOM 675 N N . MET A 1 88 ? -2.148 -4.949 -4.283 1.00 91.62 88 MET A N 1
ATOM 676 C CA . MET A 1 88 ? -1.964 -4.170 -3.054 1.00 91.62 88 MET A CA 1
ATOM 677 C C . MET A 1 88 ? -0.981 -2.997 -3.176 1.00 91.62 88 MET A C 1
ATOM 679 O O . MET A 1 88 ? -1.056 -2.077 -2.370 1.00 91.62 88 MET A O 1
ATOM 683 N N . ILE A 1 89 ? -0.059 -3.018 -4.145 1.00 93.00 89 ILE A N 1
ATOM 684 C CA . ILE A 1 89 ? 0.976 -1.979 -4.316 1.00 93.00 89 ILE A CA 1
ATOM 685 C C . ILE A 1 89 ? 0.893 -1.245 -5.659 1.00 93.00 89 ILE A C 1
ATOM 687 O O . ILE A 1 89 ? 1.744 -0.410 -5.953 1.00 93.00 89 ILE A O 1
ATOM 691 N N . SER A 1 90 ? -0.079 -1.590 -6.504 1.00 95.88 90 SER A N 1
ATOM 692 C CA . SER A 1 90 ? -0.224 -1.026 -7.855 1.00 95.88 90 SER A CA 1
ATOM 693 C C . SER A 1 90 ? -1.608 -0.452 -8.140 1.00 95.88 90 SER A C 1
ATOM 695 O O . SER A 1 90 ? -1.807 0.152 -9.189 1.00 95.88 90 SER A O 1
ATOM 697 N N . LEU A 1 91 ? -2.560 -0.636 -7.226 1.00 96.44 91 LEU A N 1
ATOM 698 C CA . LEU A 1 91 ? -3.887 -0.036 -7.272 1.00 96.44 91 LEU A CA 1
ATOM 699 C C . LEU A 1 91 ? -4.108 0.779 -5.999 1.00 96.44 91 LEU A C 1
ATOM 701 O O . LEU A 1 91 ? -3.510 0.491 -4.962 1.00 96.44 91 LEU A O 1
ATOM 705 N N . ASP A 1 92 ? -4.980 1.777 -6.078 1.00 96.50 92 ASP A N 1
ATOM 706 C CA . ASP A 1 92 ? -5.350 2.577 -4.915 1.00 96.50 92 ASP A CA 1
ATOM 707 C C . ASP A 1 92 ? -6.103 1.722 -3.887 1.00 96.50 92 ASP A C 1
ATOM 709 O O . ASP A 1 92 ? -7.155 1.151 -4.181 1.00 96.50 92 ASP A O 1
ATOM 713 N N . HIS A 1 93 ? -5.581 1.685 -2.660 1.00 92.94 93 HIS A N 1
ATOM 714 C CA . HIS A 1 93 ? -6.175 1.011 -1.501 1.00 92.94 93 HIS A CA 1
ATOM 715 C C . HIS A 1 93 ? -6.183 1.963 -0.312 1.00 92.94 93 HIS A C 1
ATOM 717 O O . HIS A 1 93 ? -5.436 1.801 0.659 1.00 92.94 93 HIS A O 1
ATOM 723 N N . TRP A 1 94 ? -7.025 2.988 -0.392 1.00 93.00 94 TRP A N 1
ATOM 724 C CA . TRP A 1 94 ? -7.202 3.948 0.687 1.00 93.00 94 TRP A CA 1
ATOM 725 C C . TRP A 1 94 ? -8.658 4.035 1.131 1.00 93.00 94 TRP A C 1
ATOM 727 O O . TRP A 1 94 ? -9.599 3.815 0.368 1.00 93.00 94 TRP A O 1
ATOM 737 N N . PHE A 1 95 ? -8.831 4.368 2.403 1.00 90.25 95 PHE A N 1
ATOM 738 C CA . PHE A 1 95 ? -10.117 4.439 3.068 1.00 90.25 95 PHE A CA 1
ATOM 739 C C . PHE A 1 95 ? -10.222 5.730 3.869 1.00 90.25 95 PHE A C 1
ATOM 741 O O . PHE A 1 95 ? -9.237 6.248 4.407 1.00 90.25 95 PHE A O 1
ATOM 748 N N . ARG A 1 96 ? -11.449 6.242 3.982 1.00 87.06 96 ARG A N 1
ATOM 749 C CA . ARG A 1 96 ? -11.743 7.345 4.894 1.00 87.06 96 ARG A CA 1
ATOM 750 C C . ARG A 1 96 ? -11.618 6.832 6.331 1.00 87.06 96 ARG A C 1
ATOM 752 O O . ARG A 1 96 ? -12.378 5.952 6.731 1.00 87.06 96 ARG A O 1
ATOM 759 N N . SER A 1 97 ? -10.660 7.385 7.071 1.00 81.00 97 SER A N 1
ATOM 760 C CA . SER A 1 97 ? -10.398 7.017 8.466 1.00 81.00 97 SER A CA 1
ATOM 761 C C . SER A 1 97 ? -11.544 7.444 9.387 1.00 81.00 97 SER A C 1
ATOM 763 O O . SER A 1 97 ? -12.149 8.491 9.164 1.00 81.00 97 SER A O 1
ATOM 765 N N . ARG A 1 98 ? -11.811 6.656 10.440 1.00 72.62 98 ARG A N 1
ATOM 766 C CA . ARG A 1 98 ? -12.755 6.988 11.530 1.00 72.62 98 ARG A CA 1
ATOM 767 C C . ARG A 1 98 ? -12.226 8.082 12.467 1.00 72.62 98 ARG A C 1
ATOM 769 O O . ARG A 1 98 ? -12.989 8.625 13.254 1.00 72.62 98 ARG A O 1
ATOM 776 N N . LEU A 1 99 ? -10.926 8.377 12.439 1.00 61.56 99 LEU A N 1
ATOM 777 C CA . LEU A 1 99 ? -10.307 9.292 13.409 1.00 61.56 99 LEU A CA 1
ATO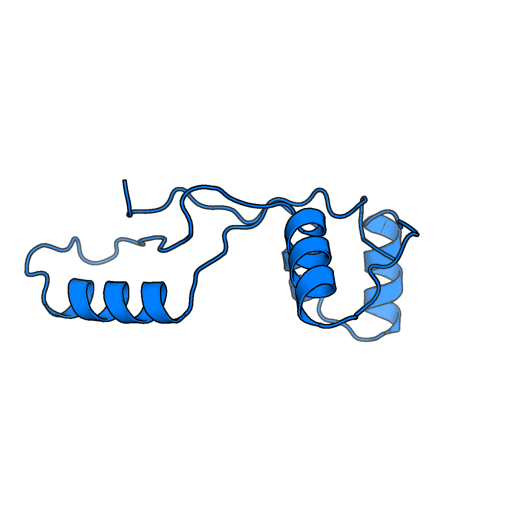M 778 C C . LEU A 1 99 ? -10.758 10.762 13.258 1.00 61.56 99 LEU A C 1
ATOM 780 O O . LEU A 1 99 ? -10.346 11.591 14.068 1.00 61.56 99 LEU A O 1
ATOM 784 N N . TYR A 1 100 ? -11.623 11.062 12.277 1.00 46.84 100 TYR A N 1
ATOM 785 C CA . TYR A 1 100 ? -12.300 12.345 12.069 1.00 46.84 100 TYR A CA 1
ATOM 786 C C . TYR A 1 100 ? -13.749 12.157 11.607 1.00 46.84 100 TYR A C 1
ATOM 788 O O . TYR A 1 100 ? -13.983 11.317 10.706 1.00 46.84 100 TYR A O 1
#

Secondary structure (DSSP, 8-state):
-EEGGG--EE----HHHHHHHHHHHHH-S---TT-------SS-EEHHHHHHHHHHHH-PPPP--EE-HHHHHHHHHHTT--HHHHHHHHS-B----TT-